Protein AF-A0A934W7E8-F1 (afdb_monomer_lite)

pLDDT: mean 85.45, std 13.68, range [33.12, 96.31]

Organism: NCBI:txid2801341

Radius of gyration: 19.24 Å; chains: 1; bounding box: 52×27×60 Å

Secondary structure (DSSP, 8-state):
--SSS-S--GGG-HHHHHHHHHHHHHHHHHHHHHS-S---HHHHHHHHHHHHHTT--TT--SS-HHHHHHHH--HHHHHHHHSSS---EEEEEESSHHHHHHTTGGGSEEEEEEETTTTEEEEE-TTS-EEEEEHHHHHHHHHHHHHHHHHHHHHT-SS------

Foldseek 3Di:
DPPVPPPPPPVVDPVVVVVVLVLLQVLLVVLCQQPNPDPDPVSVVSNVVLCVLLVPDPPDSLQDPQSSCLSPVLVLCVCVQVVDPAVAEDDEEDAAVVVVVVVVCVPHAYSWYAHNVQRKIWHAGSVRDIDIDRVVVSVVSVVSSVVSVVVCCVPPDPDDDDDDD

Sequence (165 aa):
MNDVLGHAITAQDRLIWYYLTSFLSHAAMISKYLSPISKCDIALARKKVLRELLHVQADSEVLPRDARDNVEHFDERIDNWIGGENHNIVEIVVQSRSDYNYLRMDKKRVRRALILDEFVFISEKKDCSKFELGLVPLHDEVRRIGLEAEQWIASRSPYHFLAPR

Structure (mmCIF, N/CA/C/O backbone):
data_AF-A0A934W7E8-F1
#
_entry.id   AF-A0A934W7E8-F1
#
loop_
_atom_site.group_PDB
_atom_site.id
_atom_site.type_symbol
_atom_site.label_atom_id
_atom_site.label_alt_id
_atom_site.label_comp_id
_atom_site.label_asym_id
_atom_site.label_entity_id
_atom_site.label_seq_id
_atom_site.pdbx_PDB_ins_code
_atom_site.Cartn_x
_atom_site.Cartn_y
_atom_site.Cartn_z
_atom_site.occupancy
_atom_site.B_iso_or_equiv
_atom_site.auth_seq_id
_atom_site.auth_comp_id
_atom_site.auth_asym_id
_atom_site.auth_atom_id
_atom_site.pdbx_PDB_model_num
ATOM 1 N N . MET A 1 1 ? 11.198 -3.766 -34.608 1.00 38.84 1 MET A N 1
ATOM 2 C CA . MET A 1 1 ? 11.291 -2.616 -33.681 1.00 38.84 1 MET A CA 1
ATOM 3 C C . MET A 1 1 ? 10.116 -1.677 -33.950 1.00 38.84 1 MET A C 1
ATOM 5 O O . MET A 1 1 ? 10.344 -0.618 -34.504 1.00 38.84 1 MET A O 1
ATOM 9 N N . ASN A 1 2 ? 8.878 -2.116 -33.659 1.00 33.12 2 ASN A N 1
ATOM 10 C CA . ASN A 1 2 ? 7.661 -1.278 -33.724 1.00 33.12 2 ASN A CA 1
ATOM 11 C C . ASN A 1 2 ? 6.381 -1.901 -33.106 1.00 33.12 2 ASN A C 1
ATOM 13 O O . ASN A 1 2 ? 5.366 -1.222 -33.088 1.00 33.12 2 ASN A O 1
ATOM 17 N N . ASP A 1 3 ? 6.398 -3.117 -32.539 1.00 35.78 3 ASP A N 1
ATOM 18 C CA . ASP A 1 3 ? 5.139 -3.793 -32.140 1.00 35.78 3 ASP A CA 1
ATOM 19 C C . ASP A 1 3 ? 4.746 -3.728 -30.655 1.00 35.78 3 ASP A C 1
ATOM 21 O O . ASP A 1 3 ? 3.674 -4.194 -30.293 1.00 35.78 3 ASP A O 1
ATOM 25 N N . VAL A 1 4 ? 5.540 -3.111 -29.772 1.00 43.69 4 VAL A N 1
ATOM 26 C CA . VAL A 1 4 ? 5.144 -2.970 -28.347 1.00 43.69 4 VAL A CA 1
ATOM 27 C C . VAL A 1 4 ? 4.354 -1.673 -28.092 1.00 43.69 4 VAL A C 1
ATOM 29 O O . VAL A 1 4 ? 3.774 -1.486 -27.030 1.00 43.69 4 VAL A O 1
ATOM 32 N N . LEU A 1 5 ? 4.284 -0.776 -29.080 1.00 43.19 5 LEU A N 1
ATOM 33 C CA . LEU A 1 5 ? 3.594 0.518 -28.971 1.00 43.19 5 LEU A CA 1
ATOM 34 C C . LEU A 1 5 ? 2.16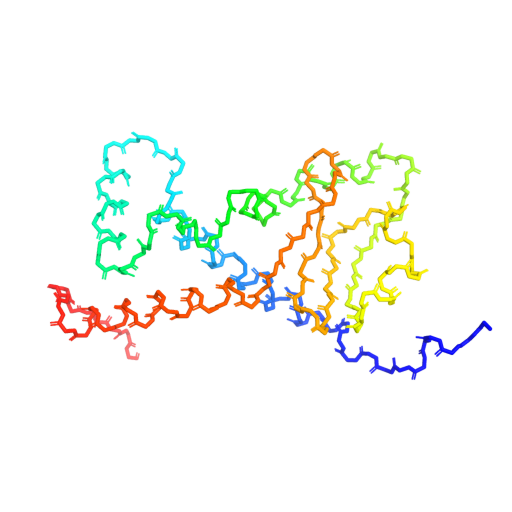4 0.497 -29.549 1.00 43.19 5 LEU A C 1
ATOM 36 O O . LEU A 1 5 ? 1.489 1.522 -29.529 1.00 43.19 5 LEU A O 1
ATOM 40 N N . GLY A 1 6 ? 1.712 -0.647 -30.084 1.00 34.66 6 GLY A N 1
ATOM 41 C CA . GLY A 1 6 ? 0.460 -0.773 -30.844 1.00 34.66 6 GLY A CA 1
ATOM 42 C C . GLY A 1 6 ? -0.785 -1.142 -30.033 1.00 34.66 6 GLY A C 1
ATOM 43 O O . GLY A 1 6 ? -1.899 -0.982 -30.529 1.00 34.66 6 GLY A O 1
ATOM 44 N N . HIS A 1 7 ? -0.642 -1.589 -28.784 1.00 40.34 7 HIS A N 1
ATOM 45 C CA . HIS A 1 7 ? -1.795 -1.669 -27.896 1.00 40.34 7 HIS A CA 1
ATOM 46 C C . HIS A 1 7 ? -2.007 -0.290 -27.290 1.00 40.34 7 HIS A C 1
ATOM 48 O O . HIS A 1 7 ? -1.154 0.212 -26.564 1.00 40.34 7 HIS A O 1
ATOM 54 N N . ALA A 1 8 ? -3.139 0.337 -27.602 1.00 42.25 8 ALA A N 1
ATOM 55 C CA . ALA A 1 8 ? -3.620 1.498 -26.873 1.00 42.25 8 ALA A CA 1
ATOM 56 C C . ALA A 1 8 ? -3.833 1.078 -25.411 1.00 42.25 8 ALA A C 1
ATOM 58 O O . ALA A 1 8 ? -4.905 0.611 -25.029 1.00 42.25 8 ALA A O 1
ATOM 59 N N . ILE A 1 9 ? -2.773 1.166 -24.607 1.00 50.84 9 ILE A N 1
ATOM 60 C CA . ILE A 1 9 ? -2.811 0.899 -23.179 1.00 50.84 9 ILE A CA 1
ATOM 61 C C . ILE A 1 9 ? -3.607 2.052 -22.566 1.00 50.84 9 ILE A C 1
ATOM 63 O O . ILE A 1 9 ? -3.060 3.080 -22.172 1.00 50.84 9 ILE A O 1
ATOM 67 N N . THR A 1 10 ? -4.919 1.858 -22.449 1.00 54.56 10 THR A N 1
ATOM 68 C CA . THR A 1 10 ? -5.782 2.621 -21.535 1.00 54.56 10 THR A CA 1
ATOM 69 C C . THR A 1 10 ? -5.273 2.543 -20.090 1.00 54.56 10 THR A C 1
ATOM 71 O O . THR A 1 10 ? -5.641 3.367 -19.263 1.00 54.56 10 THR A O 1
ATOM 74 N N . ALA A 1 11 ? -4.362 1.612 -19.781 1.00 57.16 11 ALA A N 1
ATOM 75 C CA . ALA A 1 11 ? -3.731 1.483 -18.475 1.00 57.16 11 ALA A CA 1
ATOM 76 C C . ALA A 1 11 ? -2.656 2.544 -18.143 1.00 57.16 11 ALA A C 1
ATOM 78 O O . ALA A 1 11 ? -2.191 2.573 -17.01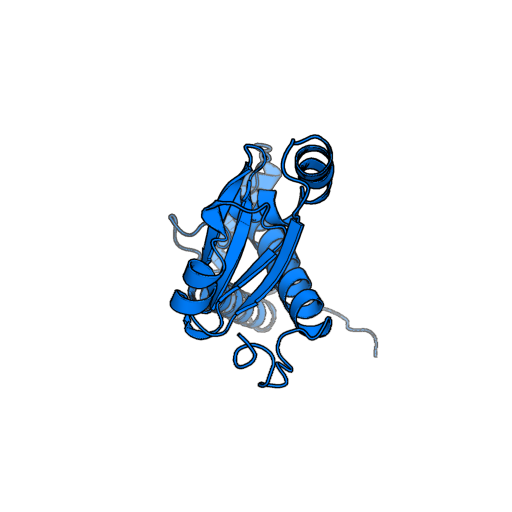2 1.00 57.16 11 ALA A O 1
ATOM 79 N N . GLN A 1 12 ? -2.264 3.437 -19.065 1.00 72.88 12 GLN A N 1
ATOM 80 C CA . GLN A 1 12 ? -1.423 4.604 -18.720 1.00 72.88 12 GLN A CA 1
ATOM 81 C C . GLN A 1 12 ? -2.252 5.827 -18.303 1.00 72.88 12 GLN A C 1
ATOM 83 O O . GLN A 1 12 ? -1.729 6.942 -18.239 1.00 72.88 12 GLN A O 1
ATOM 88 N N . ASP A 1 13 ? -3.550 5.649 -18.049 1.00 80.00 13 ASP A N 1
ATOM 89 C CA . ASP A 1 13 ? -4.407 6.734 -17.593 1.00 80.00 13 ASP A CA 1
ATOM 90 C C . ASP A 1 13 ? -3.901 7.298 -16.254 1.00 80.00 13 ASP A C 1
ATOM 92 O O . ASP A 1 13 ? -3.614 6.573 -15.296 1.00 80.00 13 ASP A O 1
ATOM 96 N N . ARG A 1 14 ? -3.838 8.630 -16.169 1.00 79.69 14 ARG A N 1
ATOM 97 C CA . ARG A 1 14 ? -3.527 9.356 -14.933 1.00 79.69 14 ARG A CA 1
ATOM 98 C C . ARG A 1 14 ? -4.485 8.986 -13.799 1.00 79.69 14 ARG A C 1
ATOM 100 O O . ARG A 1 14 ? -4.093 9.072 -12.635 1.00 79.69 14 ARG A O 1
ATOM 107 N N . LEU A 1 15 ? -5.707 8.561 -14.121 1.00 87.00 15 LEU A N 1
ATOM 108 C CA . LEU A 1 15 ? -6.692 8.099 -13.148 1.00 87.00 15 LEU A CA 1
ATOM 109 C C . LEU A 1 15 ? -6.231 6.867 -12.368 1.00 87.00 15 LEU A C 1
ATOM 111 O O . LEU A 1 15 ? -6.464 6.811 -11.163 1.00 87.00 15 LEU A O 1
ATOM 115 N N . ILE A 1 16 ? -5.519 5.923 -12.991 1.00 88.44 16 ILE A N 1
ATOM 116 C CA . ILE A 1 16 ? -5.001 4.736 -12.286 1.00 88.44 16 ILE A CA 1
ATOM 117 C C . ILE A 1 16 ? -4.080 5.160 -11.155 1.00 88.44 16 ILE A C 1
ATOM 119 O O . ILE A 1 16 ? -4.195 4.692 -10.025 1.00 88.44 16 ILE A O 1
ATOM 123 N N . TRP A 1 17 ? -3.200 6.107 -11.448 1.00 90.00 17 TRP A N 1
ATOM 124 C CA . TRP A 1 17 ? -2.289 6.641 -10.460 1.00 90.00 17 TRP A CA 1
ATOM 125 C C . TRP A 1 17 ? -2.994 7.428 -9.361 1.00 90.00 17 TRP A C 1
ATOM 127 O O . TRP A 1 17 ? -2.600 7.320 -8.204 1.00 90.00 17 TRP A O 1
ATOM 137 N N . TYR A 1 18 ? -4.038 8.186 -9.699 1.00 90.25 18 TYR A N 1
ATOM 138 C CA . TYR A 1 18 ? -4.868 8.859 -8.703 1.00 90.25 18 TYR A CA 1
ATOM 139 C C . TYR A 1 18 ? -5.534 7.853 -7.755 1.00 90.25 18 TYR A C 1
ATOM 141 O O . TYR A 1 18 ? -5.412 7.992 -6.537 1.00 90.25 18 TYR A O 1
ATOM 149 N N . TYR A 1 19 ? -6.176 6.811 -8.292 1.00 92.12 19 TYR A N 1
ATOM 150 C CA . TYR A 1 19 ? -6.819 5.774 -7.485 1.00 92.12 19 TYR A CA 1
ATOM 151 C C . TYR A 1 19 ? -5.814 5.004 -6.635 1.00 92.12 19 TYR A C 1
ATOM 153 O O . TYR A 1 19 ? -6.051 4.813 -5.444 1.00 92.12 19 TYR A O 1
ATOM 161 N N . LEU A 1 20 ? -4.673 4.617 -7.209 1.00 92.69 20 LEU A N 1
ATOM 162 C CA . LEU A 1 20 ? -3.635 3.888 -6.491 1.00 92.69 20 LEU A CA 1
ATOM 163 C C . LEU A 1 20 ? -3.027 4.732 -5.368 1.00 92.69 20 LEU A C 1
ATOM 165 O O . LEU A 1 20 ? -2.915 4.257 -4.242 1.00 92.69 20 LEU A O 1
ATOM 169 N N . THR A 1 21 ? -2.667 5.989 -5.643 1.00 91.19 21 THR A N 1
ATOM 170 C CA . THR A 1 21 ? -2.151 6.894 -4.610 1.00 91.19 21 THR A CA 1
ATOM 171 C C . THR A 1 21 ? -3.195 7.127 -3.524 1.00 91.19 21 THR A C 1
ATOM 173 O O . THR A 1 21 ? -2.862 7.007 -2.350 1.00 91.19 21 THR A O 1
ATOM 176 N N . SER A 1 22 ? -4.458 7.373 -3.887 1.00 93.25 22 SER A N 1
ATOM 177 C CA . SER A 1 22 ? -5.543 7.527 -2.913 1.00 93.25 22 SER A CA 1
ATOM 178 C C . SER A 1 22 ? -5.685 6.285 -2.031 1.00 93.25 22 SER A C 1
ATOM 180 O O . SER A 1 22 ? -5.667 6.395 -0.805 1.00 93.25 22 SER A O 1
ATOM 182 N N . PHE A 1 23 ? -5.749 5.094 -2.628 1.00 94.75 23 PHE A N 1
ATOM 183 C CA . PHE A 1 23 ? -5.837 3.829 -1.902 1.00 94.75 23 PHE A CA 1
ATOM 184 C C . PHE A 1 23 ? -4.667 3.643 -0.927 1.00 94.75 23 PHE A C 1
ATOM 186 O O . PHE A 1 23 ? -4.886 3.411 0.263 1.00 94.75 23 PHE A O 1
ATOM 193 N N . LEU A 1 24 ? -3.431 3.813 -1.402 1.00 94.38 24 LEU A N 1
ATOM 194 C CA . LEU A 1 24 ? -2.230 3.647 -0.585 1.00 94.38 24 LEU A CA 1
ATOM 195 C C . LEU A 1 24 ? -2.141 4.681 0.546 1.00 94.38 24 LEU A C 1
ATOM 197 O O . LEU A 1 24 ? -1.747 4.330 1.658 1.00 94.38 24 LEU A O 1
ATOM 201 N N . SER A 1 25 ? -2.540 5.934 0.309 1.00 93.19 25 SER A N 1
ATOM 202 C CA . SER A 1 25 ? -2.583 6.968 1.349 1.00 93.19 25 SER A CA 1
ATOM 203 C C . SER A 1 25 ? -3.602 6.642 2.445 1.00 93.19 25 SER A C 1
ATOM 205 O O . SER A 1 25 ? -3.290 6.777 3.629 1.00 93.19 25 SER A O 1
ATOM 207 N N . HIS A 1 26 ? -4.793 6.154 2.088 1.00 94.00 26 HIS A N 1
ATOM 208 C CA . HIS A 1 26 ? -5.783 5.728 3.082 1.00 94.00 26 HIS A CA 1
ATOM 209 C C . HIS A 1 26 ? -5.326 4.473 3.837 1.00 94.00 26 HIS A C 1
ATOM 211 O O . HIS A 1 26 ? -5.449 4.417 5.062 1.00 94.00 26 HIS A O 1
ATOM 217 N N . ALA A 1 27 ? -4.720 3.502 3.148 1.00 95.00 27 ALA A N 1
ATOM 218 C CA . ALA A 1 27 ? -4.122 2.332 3.788 1.00 95.00 27 ALA A CA 1
ATOM 219 C C . ALA A 1 27 ? -3.011 2.726 4.782 1.00 95.00 27 ALA A C 1
ATOM 221 O O . ALA A 1 27 ? -2.951 2.200 5.895 1.00 95.00 27 ALA A O 1
ATOM 222 N N . ALA A 1 28 ? -2.175 3.708 4.428 1.00 93.31 28 ALA A N 1
ATOM 223 C CA . ALA A 1 28 ? -1.150 4.265 5.309 1.00 93.31 28 ALA A CA 1
ATOM 224 C C . ALA A 1 28 ? -1.749 4.924 6.561 1.00 93.31 28 ALA A C 1
ATOM 226 O O . ALA A 1 28 ? -1.251 4.715 7.671 1.00 93.31 28 ALA A O 1
ATOM 227 N N . MET A 1 29 ? -2.849 5.667 6.413 1.00 92.19 29 MET A N 1
ATOM 228 C CA . MET A 1 29 ? -3.576 6.242 7.547 1.00 92.19 29 MET A CA 1
ATOM 229 C C . MET A 1 29 ? -4.134 5.161 8.476 1.00 92.19 29 MET A C 1
ATOM 231 O O . MET A 1 29 ? -3.913 5.235 9.685 1.00 92.19 29 MET A O 1
ATOM 235 N N . ILE A 1 30 ? -4.802 4.140 7.929 1.00 93.69 30 ILE A N 1
ATOM 236 C CA . ILE A 1 30 ? -5.315 2.997 8.701 1.00 93.69 30 ILE A CA 1
ATOM 237 C C . ILE A 1 30 ? -4.168 2.323 9.472 1.00 93.69 30 ILE A C 1
ATOM 239 O O . ILE A 1 30 ? -4.256 2.147 10.692 1.00 93.69 30 ILE A O 1
ATOM 243 N N . SER A 1 31 ? -3.048 2.040 8.797 1.00 93.25 31 SER A N 1
ATOM 244 C CA . SER A 1 31 ? -1.849 1.458 9.414 1.00 93.25 31 SER A CA 1
ATOM 245 C C . SER A 1 31 ? -1.309 2.316 10.567 1.00 93.25 31 SER A C 1
ATOM 247 O O . SER A 1 31 ? -1.013 1.783 11.632 1.00 93.25 31 SER A O 1
ATOM 249 N N . LYS A 1 32 ? -1.286 3.654 10.466 1.00 90.94 32 LYS A N 1
ATOM 250 C CA . LYS A 1 32 ? -0.859 4.536 11.579 1.00 90.94 32 LYS A CA 1
ATOM 251 C C . LYS A 1 32 ? -1.714 4.405 12.839 1.00 90.94 32 LYS A C 1
ATOM 253 O O . LYS A 1 32 ? -1.195 4.579 13.945 1.00 90.94 32 LYS A O 1
ATOM 258 N N . TYR A 1 33 ? -3.009 4.135 12.699 1.00 91.31 33 TYR A N 1
ATOM 259 C CA . TYR A 1 33 ? -3.887 3.914 13.849 1.00 91.31 33 TYR A CA 1
ATOM 260 C C . TYR A 1 33 ? -3.655 2.543 14.491 1.00 91.31 33 TYR A C 1
AT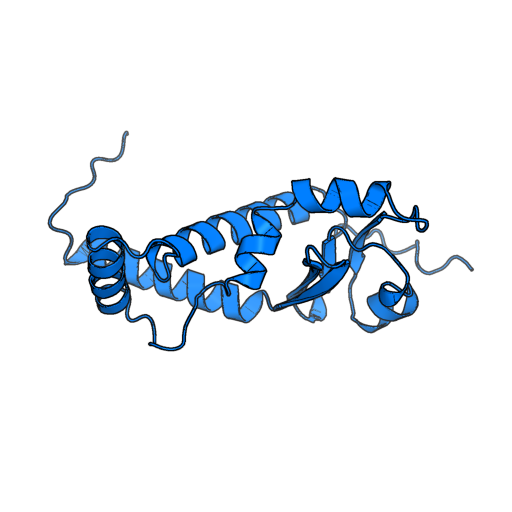OM 262 O O . TYR A 1 33 ? -3.649 2.445 15.721 1.00 91.31 33 TYR A O 1
ATOM 270 N N . LEU A 1 34 ? -3.421 1.515 13.671 1.00 92.31 34 LEU A N 1
ATOM 271 C CA . LEU A 1 34 ? -3.286 0.114 14.088 1.00 92.31 34 LEU A CA 1
ATOM 272 C C . LEU A 1 34 ? -1.853 -0.299 14.451 1.00 92.31 34 LEU A C 1
ATOM 274 O O . LEU A 1 34 ? -1.654 -1.290 15.155 1.00 92.31 34 LEU A O 1
ATOM 278 N N . SER A 1 35 ? -0.869 0.472 14.004 1.00 90.44 35 SER A N 1
ATOM 279 C CA . SER A 1 35 ? 0.572 0.274 14.175 1.00 90.44 35 SER A CA 1
ATOM 280 C C . SER A 1 35 ? 1.289 1.638 14.258 1.00 90.44 35 SER A C 1
ATOM 282 O O . SER A 1 35 ? 2.096 1.986 13.394 1.00 90.44 35 SER A O 1
ATOM 284 N N . PRO A 1 36 ? 1.000 2.464 15.284 1.00 89.25 36 PRO A N 1
ATOM 285 C CA . PRO A 1 36 ? 1.615 3.781 15.434 1.00 89.25 36 PRO A CA 1
ATOM 286 C C . PRO A 1 36 ? 3.131 3.702 15.660 1.00 89.25 36 PRO A C 1
ATOM 288 O O . PRO A 1 36 ? 3.620 2.826 16.370 1.00 89.25 36 PRO A O 1
ATOM 291 N N . ILE A 1 37 ? 3.865 4.685 15.122 1.00 86.31 37 ILE A N 1
ATOM 292 C CA . ILE A 1 37 ? 5.301 4.882 15.415 1.00 86.31 37 ILE A CA 1
ATOM 293 C C . ILE A 1 37 ? 5.503 5.519 16.794 1.00 86.31 37 ILE A C 1
ATOM 295 O O . ILE A 1 37 ? 6.477 5.219 17.484 1.00 86.31 37 ILE A O 1
ATOM 299 N N . SER A 1 38 ? 4.593 6.414 17.195 1.00 86.25 38 SER A N 1
ATOM 300 C CA . SER A 1 38 ? 4.668 7.069 18.500 1.00 86.25 38 SER A CA 1
ATOM 301 C C . SER A 1 38 ? 4.559 6.040 19.621 1.00 86.25 38 SER A C 1
ATOM 303 O O . SER A 1 38 ? 3.648 5.212 19.629 1.00 86.25 38 SER A O 1
ATOM 305 N N . LYS A 1 39 ? 5.465 6.147 20.594 1.00 87.88 39 LYS A N 1
ATOM 306 C CA . LYS A 1 39 ? 5.483 5.320 21.804 1.00 87.88 39 LYS A CA 1
ATOM 307 C C . LYS A 1 39 ? 4.727 5.953 22.974 1.00 87.88 39 LYS A C 1
ATOM 309 O O . LYS A 1 39 ? 4.852 5.468 24.089 1.00 87.88 39 LYS A O 1
ATOM 314 N N . CYS A 1 40 ? 3.986 7.042 22.755 1.00 93.69 40 CYS A N 1
ATOM 315 C CA . CYS A 1 40 ? 3.220 7.647 23.840 1.00 93.69 40 CYS A CA 1
ATOM 316 C C . CYS A 1 40 ? 2.071 6.732 24.289 1.00 93.69 40 CYS A C 1
ATOM 318 O O . CYS A 1 40 ? 1.451 6.044 23.471 1.00 93.69 40 CYS A O 1
ATOM 320 N N . ASP A 1 41 ? 1.757 6.775 25.583 1.00 94.38 41 ASP A N 1
ATOM 321 C CA . ASP A 1 41 ? 0.792 5.867 26.213 1.00 94.38 41 ASP A CA 1
ATOM 322 C C . ASP A 1 41 ? -0.582 5.912 25.543 1.00 94.38 41 ASP A C 1
ATOM 324 O O . ASP A 1 41 ? -1.204 4.877 25.313 1.00 94.38 41 ASP A O 1
ATOM 328 N N . ILE A 1 42 ? -1.025 7.102 25.127 1.00 93.88 42 ILE A N 1
ATOM 329 C CA . ILE A 1 42 ? -2.302 7.293 24.427 1.00 93.88 42 ILE A CA 1
ATOM 330 C C . ILE A 1 42 ? -2.312 6.556 23.080 1.00 93.88 42 ILE A C 1
ATOM 332 O O . ILE A 1 42 ? -3.302 5.911 22.730 1.00 93.88 42 ILE A O 1
ATOM 336 N N . ALA A 1 43 ? -1.223 6.627 22.308 1.00 92.62 43 ALA A N 1
ATOM 337 C CA . ALA A 1 43 ? -1.140 5.950 21.016 1.00 92.62 43 ALA A CA 1
ATOM 338 C C . ALA A 1 43 ? -1.125 4.425 21.182 1.00 92.62 43 ALA A C 1
ATOM 340 O O . ALA A 1 43 ? -1.783 3.724 20.412 1.00 92.62 43 ALA A O 1
ATOM 341 N N . LEU A 1 44 ? -0.428 3.918 22.202 1.00 92.69 44 LEU A N 1
ATOM 342 C CA . LEU A 1 44 ? -0.365 2.490 22.514 1.00 92.69 44 LEU A CA 1
ATOM 343 C C . LEU A 1 44 ? -1.700 1.954 23.050 1.00 92.69 44 LEU A C 1
ATOM 345 O O . LEU A 1 44 ? -2.146 0.888 22.624 1.00 92.69 44 LEU A O 1
ATOM 349 N N . ALA A 1 45 ? -2.377 2.710 23.916 1.00 94.25 45 ALA A N 1
ATOM 350 C CA . ALA A 1 45 ? -3.711 2.371 24.403 1.00 94.25 45 ALA A CA 1
ATOM 351 C C . ALA A 1 45 ? -4.721 2.315 23.249 1.00 94.25 45 ALA A C 1
ATOM 353 O O . ALA A 1 45 ? -5.434 1.322 23.097 1.00 94.25 45 ALA A O 1
ATOM 354 N N . ARG A 1 46 ? -4.718 3.328 22.369 1.00 93.56 46 ARG A N 1
ATOM 355 C CA . ARG A 1 46 ? -5.550 3.341 21.158 1.00 93.56 46 ARG A CA 1
ATOM 356 C C . ARG A 1 46 ? -5.242 2.155 20.246 1.00 93.56 46 ARG A C 1
ATOM 358 O O . ARG A 1 46 ? -6.175 1.500 19.795 1.00 93.56 46 ARG A O 1
ATOM 365 N N . LYS A 1 47 ? -3.959 1.864 19.992 1.00 93.44 47 LYS A N 1
ATOM 366 C CA . LYS A 1 47 ? -3.527 0.701 19.200 1.00 93.44 47 LYS A CA 1
ATOM 367 C C . LYS A 1 47 ? -4.164 -0.578 19.737 1.00 93.44 47 LYS A C 1
ATOM 369 O O . LYS A 1 47 ? -4.753 -1.328 18.967 1.00 93.44 47 LYS A O 1
ATOM 374 N N . LYS A 1 48 ? -4.039 -0.820 21.046 1.00 93.56 48 LYS A N 1
ATOM 375 C CA . LYS A 1 48 ? -4.567 -2.023 21.697 1.00 93.56 48 LYS A CA 1
ATOM 376 C C . LYS A 1 48 ? -6.073 -2.153 21.474 1.00 93.56 48 LYS A C 1
ATOM 378 O O . LYS A 1 48 ? -6.511 -3.166 20.942 1.00 93.56 48 LYS A O 1
ATOM 383 N N . VAL A 1 49 ? -6.828 -1.106 21.813 1.00 94.06 49 VAL A N 1
ATOM 384 C CA . VAL A 1 49 ? -8.293 -1.100 21.693 1.00 94.06 49 VAL A CA 1
ATOM 385 C C . VAL A 1 49 ? -8.732 -1.288 20.241 1.00 94.06 49 VAL A C 1
ATOM 387 O O . VAL A 1 49 ? -9.569 -2.138 19.964 1.00 94.06 49 VAL A O 1
ATOM 390 N N . LEU A 1 50 ? -8.154 -0.543 19.293 1.00 94.25 50 LEU A N 1
ATOM 391 C CA . LEU A 1 50 ? -8.549 -0.640 17.885 1.00 94.25 50 LEU A CA 1
ATOM 392 C C . LEU A 1 50 ? -8.253 -2.016 17.291 1.00 94.25 50 LEU A C 1
ATOM 394 O O . LEU A 1 50 ? -9.095 -2.560 16.586 1.00 94.25 50 LEU A O 1
ATOM 398 N N . ARG A 1 51 ? -7.080 -2.594 17.572 1.00 94.75 51 ARG A N 1
ATOM 399 C CA . ARG A 1 51 ? -6.734 -3.926 17.053 1.00 94.75 51 ARG A CA 1
ATOM 400 C C . ARG A 1 51 ? -7.648 -5.011 17.607 1.00 94.75 51 ARG A C 1
ATOM 402 O O . ARG A 1 51 ? -8.001 -5.919 16.865 1.00 94.75 51 ARG A O 1
ATOM 409 N N . GLU A 1 52 ? -8.033 -4.900 18.876 1.00 94.12 52 GLU A N 1
ATOM 410 C CA . GLU A 1 52 ? -8.985 -5.814 19.508 1.00 94.12 52 GLU A CA 1
ATOM 411 C C . GLU A 1 52 ? -10.376 -5.700 18.873 1.00 94.12 52 GLU A C 1
ATOM 413 O O . GLU A 1 52 ? -10.938 -6.710 18.457 1.00 94.12 52 GLU A O 1
ATOM 418 N N . LEU A 1 53 ? -10.893 -4.475 18.727 1.00 93.62 53 LEU A N 1
ATOM 419 C CA . LEU A 1 53 ? -12.214 -4.221 18.146 1.00 93.62 53 LEU A CA 1
ATOM 420 C C . LEU A 1 53 ? -12.314 -4.599 16.664 1.00 93.62 53 LEU A C 1
ATOM 422 O O . LEU A 1 53 ? -13.375 -5.020 16.225 1.00 93.62 53 LEU A O 1
ATOM 426 N N . LEU A 1 54 ? -11.230 -4.431 15.904 1.00 94.94 54 LEU A N 1
ATOM 427 C CA . LEU A 1 54 ? -11.179 -4.686 14.458 1.00 94.94 54 LEU A CA 1
ATOM 428 C C . LEU A 1 54 ? -10.590 -6.065 14.120 1.00 94.94 54 LEU A C 1
ATOM 430 O O . LEU A 1 54 ? -10.277 -6.347 12.958 1.00 94.94 54 LEU A O 1
ATOM 434 N N . HIS A 1 55 ? -10.385 -6.906 15.139 1.00 93.00 55 HIS A N 1
ATOM 435 C CA . HIS A 1 55 ? -9.861 -8.267 15.017 1.00 93.00 55 HIS A CA 1
ATOM 436 C C . HIS A 1 55 ? -8.572 -8.356 14.179 1.00 93.00 55 HIS A C 1
ATOM 438 O O . HIS A 1 55 ? -8.388 -9.258 13.361 1.00 93.00 55 HIS A O 1
ATOM 444 N N . VAL A 1 56 ? -7.671 -7.386 14.356 1.00 92.12 56 VAL A N 1
ATOM 445 C CA . VAL A 1 56 ? -6.401 -7.316 13.624 1.00 92.12 56 VAL A CA 1
ATOM 446 C C . VAL A 1 56 ? -5.404 -8.276 14.266 1.00 92.12 56 VAL A C 1
ATOM 448 O O . VAL A 1 56 ? -5.035 -8.108 15.431 1.00 92.12 56 VAL A O 1
ATOM 451 N N . GLN A 1 57 ? -4.945 -9.260 13.490 1.00 86.62 57 GLN A N 1
ATOM 452 C CA . GLN A 1 57 ? -3.983 -10.274 13.939 1.00 86.62 57 GLN A CA 1
ATOM 453 C C . GLN A 1 57 ? -2.691 -9.640 14.442 1.00 86.62 57 GLN A C 1
ATOM 455 O O . GLN A 1 57 ? -2.300 -8.583 13.958 1.00 86.62 57 GLN A O 1
ATOM 460 N N . ALA A 1 58 ? -2.017 -10.250 15.418 1.00 82.19 58 ALA A N 1
ATOM 461 C CA . ALA A 1 58 ? -0.844 -9.658 16.072 1.00 82.19 58 ALA A CA 1
ATOM 462 C C . ALA A 1 58 ? 0.316 -9.345 15.103 1.00 82.19 58 ALA A C 1
ATOM 464 O O . ALA A 1 58 ? 1.036 -8.371 15.316 1.00 82.19 58 ALA A O 1
ATOM 465 N N . ASP A 1 59 ? 0.447 -10.136 14.044 1.00 80.62 59 ASP A N 1
ATOM 466 C CA . ASP A 1 59 ? 1.445 -10.044 12.976 1.00 80.62 59 ASP A CA 1
ATOM 467 C C . ASP A 1 59 ? 0.989 -9.204 11.767 1.00 80.62 59 ASP A C 1
ATOM 469 O O . ASP A 1 59 ? 1.808 -8.863 10.916 1.00 80.62 59 ASP A O 1
ATOM 473 N N . SER A 1 60 ? -0.286 -8.802 11.702 1.00 79.19 60 SER A N 1
ATOM 474 C CA . SER A 1 60 ? -0.776 -7.901 10.656 1.00 79.19 60 SER A CA 1
ATOM 475 C C . SER A 1 60 ? -0.308 -6.467 10.920 1.00 79.19 60 SER A C 1
ATOM 477 O O . SER A 1 60 ? -0.711 -5.808 11.894 1.00 79.19 60 SER A O 1
ATOM 479 N N . GLU A 1 61 ? 0.542 -5.965 10.023 1.00 70.50 61 GLU A N 1
ATOM 480 C CA . GLU A 1 61 ? 0.904 -4.547 9.947 1.00 70.50 61 GLU A CA 1
ATOM 481 C C . GLU A 1 61 ? -0.090 -3.728 9.105 1.00 70.50 61 GLU A C 1
ATOM 483 O O . GLU A 1 61 ? 0.014 -2.503 9.090 1.00 70.50 61 GLU A O 1
ATOM 488 N N . VAL A 1 62 ? -1.081 -4.373 8.466 1.00 83.38 62 VAL A N 1
ATOM 489 C CA . VAL A 1 62 ? -1.993 -3.824 7.439 1.00 83.38 62 VAL A CA 1
ATOM 490 C C . VAL A 1 62 ? -1.236 -3.279 6.234 1.00 83.38 62 VAL A C 1
ATOM 492 O O . VAL A 1 62 ? -1.279 -3.868 5.162 1.00 83.38 62 VAL A O 1
ATOM 495 N N . LEU A 1 63 ? -0.482 -2.201 6.435 1.00 86.31 63 LEU A N 1
ATOM 496 C CA . LEU A 1 63 ? 0.526 -1.703 5.515 1.00 86.31 63 LEU A CA 1
ATOM 497 C C . LEU A 1 63 ? 1.878 -1.687 6.244 1.00 86.31 63 LEU A C 1
ATOM 499 O O . LEU A 1 63 ? 2.003 -0.939 7.224 1.00 86.31 63 LEU A O 1
ATOM 503 N N . PRO A 1 64 ? 2.877 -2.460 5.777 1.00 85.69 64 PRO A N 1
ATOM 504 C CA . PRO A 1 64 ? 4.194 -2.490 6.395 1.00 85.69 64 PRO A CA 1
ATOM 505 C C . PRO A 1 64 ? 4.835 -1.110 6.466 1.00 85.69 64 PRO A C 1
ATOM 507 O O . PRO A 1 64 ? 4.618 -0.268 5.588 1.00 85.69 64 PRO A O 1
ATOM 510 N N . ARG A 1 65 ? 5.672 -0.878 7.479 1.00 85.25 65 ARG A N 1
ATOM 511 C CA . ARG A 1 65 ? 6.315 0.433 7.673 1.00 85.25 65 ARG A CA 1
ATOM 512 C C . ARG A 1 65 ? 7.059 0.917 6.428 1.00 85.25 65 ARG A C 1
ATOM 514 O O . ARG A 1 65 ? 6.850 2.050 6.011 1.00 85.25 65 ARG A O 1
ATOM 521 N N . ASP A 1 66 ? 7.862 0.051 5.817 1.00 84.06 66 ASP A N 1
ATOM 522 C CA . ASP A 1 66 ? 8.615 0.377 4.601 1.00 84.06 66 ASP A CA 1
ATOM 523 C C . ASP A 1 66 ? 7.695 0.830 3.458 1.00 84.06 66 ASP A C 1
ATOM 525 O O . ASP A 1 66 ? 8.031 1.748 2.711 1.00 84.06 66 ASP A O 1
ATOM 529 N N . ALA A 1 67 ? 6.514 0.216 3.340 1.00 87.00 67 ALA A N 1
ATOM 530 C CA . ALA A 1 67 ? 5.510 0.581 2.349 1.00 87.00 67 ALA A CA 1
ATOM 531 C C . ALA A 1 67 ? 4.875 1.940 2.668 1.00 87.00 67 ALA A C 1
ATOM 533 O O . ALA A 1 67 ? 4.677 2.761 1.775 1.00 87.00 67 ALA A O 1
ATOM 534 N N . ARG A 1 68 ? 4.605 2.204 3.950 1.00 88.50 68 ARG A N 1
ATOM 535 C CA . ARG A 1 68 ? 4.083 3.489 4.419 1.00 88.50 68 ARG A CA 1
ATOM 536 C C . ARG A 1 68 ? 5.057 4.627 4.144 1.00 88.50 68 ARG A C 1
ATOM 538 O O . ARG A 1 68 ? 4.668 5.646 3.578 1.00 88.50 68 ARG A O 1
ATOM 545 N N . ASP A 1 69 ? 6.319 4.423 4.502 1.00 86.44 69 ASP A N 1
ATOM 546 C CA . ASP A 1 69 ? 7.379 5.400 4.289 1.00 86.44 69 ASP A CA 1
ATOM 547 C C . ASP A 1 69 ? 7.566 5.644 2.778 1.00 86.44 69 ASP A C 1
ATOM 549 O O . ASP A 1 69 ? 7.760 6.781 2.346 1.00 86.44 69 ASP A O 1
ATOM 553 N N . ASN A 1 70 ? 7.389 4.606 1.946 1.00 86.25 70 ASN A N 1
ATOM 554 C CA . ASN A 1 70 ? 7.390 4.749 0.492 1.00 86.25 70 ASN A CA 1
ATOM 555 C C . ASN A 1 70 ? 6.266 5.669 -0.015 1.00 86.25 70 ASN A C 1
ATOM 557 O O . ASN A 1 70 ? 6.505 6.508 -0.883 1.00 86.25 70 ASN A O 1
ATOM 561 N N . VAL A 1 71 ? 5.057 5.542 0.526 1.00 85.81 71 VAL A N 1
ATOM 562 C CA . VAL A 1 71 ? 3.897 6.352 0.121 1.00 85.81 71 VAL A CA 1
ATOM 563 C C . VAL A 1 71 ? 4.020 7.801 0.601 1.00 85.81 71 VAL A C 1
ATOM 565 O O . VAL A 1 71 ? 3.639 8.715 -0.125 1.00 85.81 71 VAL A O 1
ATOM 568 N N . GLU A 1 72 ? 4.551 8.016 1.806 1.00 83.38 72 GLU A N 1
ATOM 569 C CA . GLU A 1 72 ? 4.555 9.323 2.480 1.00 83.38 72 GLU A CA 1
ATOM 570 C C . GLU A 1 72 ? 5.748 10.203 2.099 1.00 83.38 72 GLU A C 1
ATOM 572 O O . GLU A 1 72 ? 5.572 11.397 1.883 1.00 83.38 72 GLU A O 1
ATOM 577 N N . HIS A 1 73 ? 6.940 9.619 1.972 1.00 83.06 73 HIS A N 1
ATOM 578 C CA . HIS A 1 73 ? 8.195 10.346 1.736 1.00 83.06 73 HIS A CA 1
ATOM 579 C C . HIS A 1 73 ? 8.609 10.274 0.266 1.00 83.06 73 HIS A C 1
ATOM 581 O O . HIS A 1 73 ? 9.721 9.864 -0.086 1.00 83.06 73 HIS A O 1
ATOM 587 N N . PHE A 1 74 ? 7.657 10.561 -0.622 1.00 78.38 74 PHE A N 1
ATOM 588 C CA . PHE A 1 74 ? 7.883 10.541 -2.065 1.00 78.38 74 PHE A CA 1
ATOM 589 C C . PHE A 1 74 ? 8.851 11.649 -2.510 1.00 78.38 74 PHE A C 1
ATOM 591 O O . PHE A 1 74 ? 9.701 11.416 -3.368 1.00 78.38 74 PHE A O 1
ATOM 598 N N . ASP A 1 75 ? 8.731 12.830 -1.909 1.00 78.56 75 ASP A N 1
ATOM 599 C CA . ASP A 1 75 ? 9.547 14.018 -2.161 1.00 78.56 75 ASP A CA 1
ATOM 600 C C . ASP A 1 75 ? 11.039 13.772 -1.903 1.00 78.56 75 ASP A C 1
ATOM 602 O O . ASP A 1 75 ? 11.856 14.079 -2.766 1.00 78.56 75 ASP A O 1
ATOM 606 N N . GLU A 1 76 ? 11.389 13.098 -0.802 1.00 77.94 76 GLU A N 1
ATOM 607 C CA . GLU A 1 76 ? 12.785 12.781 -0.449 1.00 77.94 76 GLU A CA 1
ATOM 608 C C . GLU A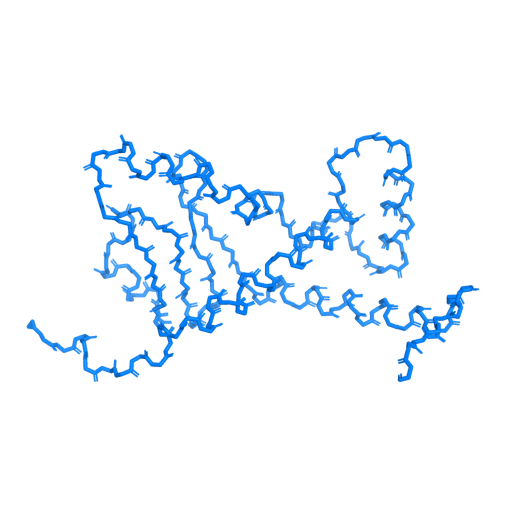 1 76 ? 13.515 11.940 -1.514 1.00 77.94 76 GLU A C 1
ATOM 610 O O . GLU A 1 76 ? 14.744 11.889 -1.548 1.00 77.94 76 GLU A O 1
ATOM 615 N N . ARG A 1 77 ? 12.775 11.245 -2.386 1.00 81.44 77 ARG A N 1
ATOM 616 C CA . ARG A 1 77 ? 13.351 10.412 -3.453 1.00 81.44 77 ARG A CA 1
ATOM 617 C C . ARG A 1 77 ? 13.554 11.167 -4.757 1.00 81.44 77 ARG A C 1
ATOM 619 O O . ARG A 1 77 ? 14.364 10.735 -5.573 1.00 81.44 77 ARG A O 1
ATOM 626 N N . ILE A 1 78 ? 12.864 12.290 -4.942 1.00 81.00 78 ILE A N 1
ATOM 627 C CA . ILE A 1 78 ? 13.039 13.147 -6.117 1.00 81.00 78 ILE A CA 1
ATOM 628 C C . ILE A 1 78 ? 14.480 13.660 -6.162 1.00 81.00 78 ILE A C 1
ATOM 630 O O . ILE A 1 78 ? 15.122 13.568 -7.209 1.00 81.00 78 ILE A O 1
ATOM 634 N N . ASP A 1 79 ? 15.013 14.093 -5.018 1.00 80.00 79 ASP A N 1
ATOM 635 C CA . ASP A 1 79 ? 16.400 14.553 -4.899 1.00 80.00 79 ASP A CA 1
ATOM 636 C C . ASP A 1 79 ? 17.395 13.458 -5.315 1.00 80.00 79 ASP A C 1
ATOM 638 O O . ASP A 1 79 ? 18.322 13.708 -6.086 1.00 80.00 79 ASP A O 1
ATOM 642 N N . ASN A 1 80 ? 17.153 12.212 -4.896 1.00 77.31 80 ASN A N 1
ATOM 643 C CA . ASN A 1 80 ? 17.987 11.062 -5.262 1.00 77.31 80 ASN A CA 1
ATOM 644 C C . ASN A 1 80 ? 17.915 10.714 -6.755 1.00 77.31 80 ASN A C 1
ATOM 646 O O . ASN A 1 80 ? 18.899 10.255 -7.342 1.00 77.31 80 ASN A O 1
ATOM 650 N N . TRP A 1 81 ? 16.751 10.890 -7.379 1.00 81.88 81 TRP A N 1
ATOM 651 C CA . TRP A 1 81 ? 16.581 10.615 -8.803 1.00 81.88 81 TRP A CA 1
ATOM 652 C C . TRP A 1 81 ? 17.233 11.675 -9.682 1.00 81.88 81 TRP A C 1
ATOM 654 O O . TRP A 1 81 ? 17.807 11.328 -10.711 1.00 81.88 81 TRP A O 1
ATOM 664 N N . ILE A 1 82 ? 17.167 12.943 -9.276 1.00 79.75 82 ILE A N 1
ATOM 665 C CA . ILE A 1 82 ? 17.742 14.063 -10.028 1.00 79.75 82 ILE A CA 1
ATOM 666 C C . ILE A 1 82 ? 19.256 14.160 -9.801 1.00 79.75 82 ILE A C 1
ATOM 668 O O . ILE A 1 82 ? 19.989 14.479 -10.733 1.00 79.75 82 ILE A O 1
ATOM 672 N N . GLY A 1 83 ? 19.736 13.857 -8.592 1.00 74.81 83 GLY A N 1
ATOM 673 C CA . GLY A 1 83 ? 21.153 13.954 -8.231 1.00 74.81 83 GLY A CA 1
ATOM 674 C C . GLY A 1 83 ? 22.047 12.817 -8.742 1.00 74.81 83 GLY A C 1
ATOM 675 O O . GLY A 1 83 ? 23.260 12.876 -8.555 1.00 74.81 83 GLY A O 1
ATOM 676 N N . GLY A 1 84 ? 21.483 11.769 -9.350 1.00 70.25 84 GLY A N 1
ATOM 677 C CA . GLY A 1 84 ? 22.236 10.609 -9.838 1.00 70.25 84 GLY A CA 1
ATOM 678 C C . GLY A 1 84 ? 22.681 10.707 -11.303 1.00 70.25 84 GLY A C 1
ATOM 679 O O . GLY A 1 84 ? 22.116 11.452 -12.096 1.00 70.25 84 GLY A O 1
ATOM 680 N N . GLU A 1 85 ? 23.641 9.860 -11.693 1.00 68.94 85 GLU A N 1
ATOM 681 C CA . GLU A 1 85 ? 24.127 9.743 -13.085 1.00 68.94 85 GLU A CA 1
ATOM 682 C C . GLU A 1 85 ? 23.071 9.180 -14.062 1.00 68.94 85 GLU A C 1
ATOM 684 O O . GLU A 1 85 ? 23.190 9.315 -15.278 1.00 68.94 85 GLU A O 1
ATOM 689 N N . ASN A 1 86 ? 22.025 8.524 -13.545 1.00 69.88 86 ASN A N 1
ATOM 690 C CA . ASN A 1 86 ? 20.958 7.932 -14.349 1.00 69.88 86 ASN A CA 1
ATOM 691 C C . ASN A 1 86 ? 19.747 8.867 -14.422 1.00 69.88 86 ASN A C 1
ATOM 693 O O . ASN A 1 86 ? 18.933 8.907 -13.501 1.00 69.88 86 ASN A O 1
ATOM 697 N N . HIS A 1 87 ? 19.603 9.561 -15.548 1.00 72.56 87 HIS A N 1
ATOM 698 C CA . HIS A 1 87 ? 18.537 10.542 -15.775 1.00 72.56 87 HIS A CA 1
ATOM 699 C C . HIS A 1 87 ? 17.185 9.933 -16.195 1.00 72.56 87 HIS A C 1
ATOM 701 O O . HIS A 1 87 ? 16.240 10.665 -16.485 1.00 72.56 87 HIS A O 1
ATOM 707 N N . ASN A 1 88 ? 17.065 8.602 -16.248 1.00 81.94 88 ASN A N 1
ATOM 708 C CA . ASN A 1 88 ? 15.832 7.940 -16.671 1.00 81.94 88 ASN A CA 1
ATOM 709 C C . ASN A 1 88 ? 14.952 7.588 -15.469 1.00 81.94 88 ASN A C 1
ATOM 711 O O . ASN A 1 88 ? 15.168 6.566 -14.811 1.00 81.94 88 ASN A O 1
ATOM 715 N N . ILE A 1 89 ? 13.930 8.413 -15.237 1.00 87.56 89 ILE A N 1
ATOM 716 C CA . ILE A 1 89 ? 12.880 8.190 -14.240 1.00 87.56 89 ILE A CA 1
ATOM 717 C C . ILE A 1 89 ? 11.654 7.608 -14.937 1.00 87.56 89 ILE A C 1
ATOM 719 O O . ILE A 1 89 ? 11.124 8.196 -15.878 1.00 87.56 89 ILE A O 1
ATOM 723 N N . VAL A 1 90 ? 11.202 6.448 -14.472 1.00 89.69 90 VAL A N 1
ATOM 724 C CA . VAL A 1 90 ? 10.107 5.701 -15.087 1.00 89.69 90 VAL A CA 1
ATOM 725 C C . VAL A 1 90 ? 8.862 5.729 -14.220 1.00 89.69 90 VAL A C 1
ATOM 727 O O . VAL A 1 90 ? 8.891 5.418 -13.029 1.00 89.69 90 VAL A O 1
ATOM 730 N N . GLU A 1 91 ? 7.756 6.039 -14.881 1.00 91.06 91 GLU A N 1
ATOM 731 C CA . GLU A 1 91 ? 6.392 5.901 -14.401 1.00 91.06 91 GLU A CA 1
ATOM 732 C C . GLU A 1 91 ? 5.607 5.115 -15.450 1.00 91.06 91 GLU A C 1
ATOM 734 O O . GLU A 1 91 ? 5.467 5.596 -16.573 1.00 91.06 91 GLU A O 1
ATOM 739 N N . ILE A 1 92 ? 5.169 3.891 -15.135 1.00 92.25 92 ILE A N 1
ATOM 740 C CA . ILE A 1 92 ? 4.541 3.033 -16.148 1.00 92.25 92 ILE A CA 1
ATOM 741 C C . ILE A 1 92 ? 3.649 1.942 -15.561 1.00 92.25 92 ILE A C 1
ATOM 743 O O . ILE A 1 92 ? 3.972 1.314 -14.556 1.00 92.25 92 ILE A O 1
ATOM 747 N N . VAL A 1 93 ? 2.548 1.658 -16.241 1.00 93.62 93 VAL A N 1
ATOM 748 C CA . VAL A 1 93 ? 1.788 0.419 -16.043 1.00 93.62 93 VAL A CA 1
ATOM 749 C C . VAL A 1 93 ? 2.188 -0.615 -17.094 1.00 93.62 93 VAL A C 1
ATOM 751 O O . VAL A 1 93 ? 2.240 -0.311 -18.281 1.00 93.62 93 VAL A O 1
ATOM 754 N N . VAL A 1 94 ? 2.491 -1.838 -16.688 1.00 93.31 94 VAL A N 1
ATOM 755 C CA . VAL A 1 94 ? 2.793 -2.945 -17.602 1.00 93.31 94 VAL A CA 1
ATOM 756 C C . VAL A 1 94 ? 1.831 -4.092 -17.348 1.00 93.31 94 VAL A C 1
ATOM 758 O O . VAL A 1 94 ? 1.336 -4.258 -16.233 1.00 93.31 94 VAL A O 1
ATOM 761 N N . GLN A 1 95 ? 1.551 -4.877 -18.386 1.00 93.06 95 GLN A N 1
ATOM 762 C CA . GLN A 1 95 ? 0.629 -5.999 -18.254 1.00 93.06 95 GLN A CA 1
ATOM 763 C C . GLN A 1 95 ? 1.242 -7.081 -17.360 1.00 93.06 95 GLN A C 1
ATOM 765 O O . GLN A 1 95 ? 0.669 -7.426 -16.329 1.00 93.06 95 GLN A O 1
ATOM 770 N N . SER A 1 96 ? 2.450 -7.532 -17.709 1.00 95.25 96 SER A N 1
ATOM 771 C CA . SER A 1 96 ? 3.095 -8.685 -17.085 1.00 95.25 96 SER A CA 1
ATOM 772 C C . SER A 1 96 ? 4.498 -8.378 -16.543 1.00 95.25 96 SER A C 1
ATOM 774 O O . SER A 1 96 ? 5.156 -7.398 -16.907 1.00 95.25 96 SER A O 1
ATOM 776 N N . ARG A 1 97 ? 5.015 -9.274 -15.697 1.00 95.38 97 ARG A N 1
ATOM 777 C CA . ARG A 1 97 ? 6.406 -9.233 -15.213 1.00 95.38 97 ARG A CA 1
ATOM 778 C C . ARG A 1 97 ? 7.437 -9.413 -16.315 1.00 95.38 97 ARG A C 1
ATOM 780 O O . ARG A 1 97 ? 8.527 -8.849 -16.234 1.00 95.38 97 ARG A O 1
ATOM 787 N N . SER A 1 98 ? 7.098 -10.161 -17.359 1.00 95.81 98 SER A N 1
ATOM 788 C CA . SER A 1 98 ? 7.947 -10.291 -18.541 1.00 95.81 98 SER A CA 1
ATOM 789 C C . SER A 1 98 ? 8.146 -8.937 -19.221 1.00 95.81 98 SER A C 1
ATOM 791 O O . SER A 1 98 ? 9.280 -8.600 -19.558 1.00 95.81 98 SER A O 1
ATOM 793 N N . ASP A 1 99 ? 7.094 -8.120 -19.327 1.00 93.62 99 ASP A N 1
ATOM 794 C CA . ASP A 1 99 ? 7.181 -6.764 -19.887 1.00 93.62 99 ASP A CA 1
ATOM 795 C C . ASP A 1 99 ? 8.025 -5.843 -18.998 1.00 93.62 99 ASP A C 1
ATOM 797 O O . ASP A 1 99 ? 8.885 -5.104 -19.486 1.00 93.62 99 ASP A O 1
ATOM 801 N N . TYR A 1 100 ? 7.833 -5.933 -17.677 1.00 93.88 100 TYR A N 1
ATOM 802 C CA . TYR A 1 100 ? 8.658 -5.221 -16.698 1.00 93.88 100 TYR A CA 1
ATOM 803 C C . TYR A 1 100 ? 10.153 -5.542 -16.876 1.00 93.88 100 TYR A C 1
ATOM 805 O O . TYR A 1 100 ? 10.991 -4.641 -16.973 1.00 93.88 100 TYR A O 1
ATOM 813 N N . ASN A 1 101 ? 10.492 -6.830 -16.977 1.00 93.50 101 ASN A N 1
ATOM 814 C CA . ASN A 1 101 ? 11.868 -7.302 -17.134 1.00 93.50 101 ASN A CA 1
ATOM 815 C C . ASN A 1 101 ? 12.452 -6.942 -18.507 1.00 93.50 101 ASN A C 1
ATOM 817 O O . ASN A 1 101 ? 13.612 -6.535 -18.602 1.00 93.50 101 ASN A O 1
ATOM 821 N N . TYR A 1 102 ? 11.651 -7.031 -19.571 1.00 93.56 102 TYR A N 1
ATOM 822 C CA . TYR A 1 102 ? 12.048 -6.648 -20.927 1.00 93.56 102 TYR A CA 1
ATOM 823 C C . TYR A 1 102 ? 12.495 -5.181 -20.996 1.00 93.56 102 TYR A C 1
ATOM 825 O O . TYR A 1 102 ? 13.489 -4.850 -21.647 1.00 93.56 102 TYR A O 1
ATOM 833 N N . LEU A 1 103 ? 11.819 -4.301 -20.251 1.00 90.25 103 LEU A N 1
ATOM 834 C CA . LEU A 1 103 ? 12.155 -2.881 -20.155 1.00 90.25 103 LEU A CA 1
ATOM 835 C C . LEU A 1 103 ? 13.401 -2.583 -19.305 1.00 90.25 103 LEU A C 1
ATOM 837 O O . LEU A 1 103 ? 13.794 -1.411 -19.231 1.00 90.25 103 LEU A O 1
ATOM 841 N N . ARG A 1 104 ? 14.035 -3.607 -18.709 1.00 90.62 104 ARG A N 1
ATOM 842 C CA . ARG A 1 104 ? 15.243 -3.506 -17.867 1.00 90.62 104 ARG A CA 1
ATOM 843 C C . ARG A 1 104 ? 15.082 -2.478 -16.744 1.00 90.62 104 ARG A C 1
ATOM 845 O O . ARG A 1 104 ? 15.917 -1.588 -16.571 1.00 90.62 104 ARG A O 1
ATOM 852 N N . MET A 1 105 ? 13.955 -2.548 -16.034 1.00 87.19 105 MET A N 1
ATOM 853 C CA . MET A 1 105 ? 13.606 -1.605 -14.961 1.00 87.19 105 MET A CA 1
ATOM 854 C C . MET A 1 105 ? 14.553 -1.663 -13.761 1.00 87.19 105 MET A C 1
ATOM 856 O O . MET A 1 105 ? 14.688 -0.683 -13.031 1.00 87.19 105 MET A O 1
ATOM 860 N N . ASP A 1 106 ? 15.261 -2.776 -13.590 1.00 84.75 106 ASP A N 1
ATOM 861 C CA . ASP A 1 106 ? 16.381 -2.923 -12.662 1.00 84.75 106 ASP A CA 1
ATOM 862 C C . ASP A 1 106 ? 17.484 -1.881 -12.912 1.00 84.75 106 ASP A C 1
ATOM 864 O O . ASP A 1 106 ? 18.097 -1.390 -11.966 1.00 84.75 106 ASP A O 1
ATOM 868 N N . LYS A 1 107 ? 17.676 -1.468 -14.172 1.00 86.69 107 LYS A N 1
ATOM 869 C CA . LYS A 1 107 ? 18.681 -0.476 -14.590 1.00 86.69 107 LYS A CA 1
ATOM 870 C C . LYS A 1 107 ? 18.155 0.957 -14.651 1.00 86.69 107 LYS A C 1
ATOM 872 O O . LYS A 1 107 ? 18.866 1.845 -15.122 1.00 86.69 107 LYS A O 1
ATOM 877 N N . LYS A 1 108 ? 16.912 1.200 -14.240 1.00 89.12 108 LYS A N 1
ATOM 878 C CA . LYS A 1 108 ? 16.255 2.515 -14.317 1.00 89.12 108 LYS A CA 1
ATOM 879 C C . LYS A 1 108 ? 15.841 2.994 -12.934 1.00 89.12 108 LYS A C 1
ATOM 881 O O . LYS A 1 108 ? 15.706 2.186 -12.011 1.00 89.12 108 LYS A O 1
ATOM 886 N N . ARG A 1 109 ? 15.613 4.305 -12.800 1.00 89.75 109 ARG A N 1
ATOM 887 C CA . ARG A 1 109 ? 14.932 4.852 -11.625 1.00 89.75 109 ARG A CA 1
ATOM 888 C C . ARG A 1 109 ? 13.443 4.584 -11.766 1.00 89.75 109 ARG A C 1
ATOM 890 O O . ARG A 1 109 ? 12.840 5.001 -12.752 1.00 89.75 109 ARG A O 1
ATOM 897 N N . VAL A 1 110 ? 12.849 3.868 -10.821 1.00 91.06 110 VAL A N 1
ATOM 898 C CA . VAL A 1 110 ? 11.412 3.559 -10.845 1.00 91.06 110 VAL A CA 1
ATOM 899 C C . VAL A 1 110 ? 10.703 4.479 -9.868 1.00 91.06 110 VAL A C 1
ATOM 901 O O . VAL A 1 110 ? 10.741 4.270 -8.658 1.00 91.06 110 VAL A O 1
ATOM 904 N N . ARG A 1 111 ? 10.033 5.500 -10.412 1.00 89.00 111 ARG A N 1
ATOM 905 C CA . ARG A 1 111 ? 9.156 6.372 -9.630 1.00 89.00 111 ARG A CA 1
ATOM 906 C C . ARG A 1 111 ? 7.953 5.595 -9.128 1.00 89.00 111 ARG A C 1
ATOM 908 O O . ARG A 1 111 ? 7.609 5.657 -7.952 1.00 89.00 111 ARG A O 1
ATOM 915 N N . ARG A 1 112 ? 7.286 4.931 -10.066 1.00 91.12 112 ARG A N 1
ATOM 916 C CA . ARG A 1 112 ? 6.163 4.036 -9.822 1.00 91.12 112 ARG A CA 1
ATOM 917 C C . ARG A 1 112 ? 5.977 3.128 -11.020 1.00 91.12 112 ARG A C 1
ATOM 919 O O . ARG A 1 112 ? 5.925 3.597 -12.154 1.00 91.12 112 ARG A O 1
ATOM 926 N N . ALA A 1 113 ? 5.858 1.840 -10.769 1.00 93.94 113 ALA A N 1
ATOM 927 C CA . ALA A 1 113 ? 5.418 0.888 -11.762 1.00 93.94 113 ALA A CA 1
ATOM 928 C C . ALA A 1 113 ? 4.289 0.033 -11.195 1.00 93.94 113 ALA A C 1
ATOM 930 O O . ALA A 1 113 ? 4.220 -0.198 -9.990 1.00 93.94 113 ALA A O 1
ATOM 931 N N . LEU A 1 114 ? 3.390 -0.401 -12.067 1.00 95.06 114 LEU A N 1
ATOM 932 C CA . LEU A 1 114 ? 2.315 -1.320 -11.718 1.00 95.06 114 LEU A CA 1
ATOM 933 C C . LEU A 1 114 ? 2.346 -2.487 -12.695 1.00 95.06 114 LEU A C 1
ATOM 935 O O . LEU A 1 114 ? 2.311 -2.262 -13.903 1.00 95.06 114 LEU A O 1
ATOM 939 N N . ILE A 1 115 ? 2.410 -3.706 -12.171 1.00 95.62 115 ILE A N 1
ATOM 940 C CA . ILE A 1 115 ? 2.264 -4.937 -12.950 1.00 95.62 115 ILE A CA 1
ATOM 941 C C . ILE A 1 115 ? 0.834 -5.425 -12.755 1.00 95.62 115 ILE A C 1
ATOM 943 O O . ILE A 1 115 ? 0.461 -5.778 -11.635 1.00 95.62 115 ILE A O 1
ATOM 947 N N . LEU A 1 116 ? 0.031 -5.399 -13.819 1.00 93.31 116 LEU A N 1
ATOM 948 C CA . LEU A 1 116 ? -1.409 -5.652 -13.740 1.00 93.31 116 LEU A CA 1
ATOM 949 C C . LEU A 1 116 ? -1.739 -7.103 -13.395 1.00 93.31 116 LEU A C 1
ATOM 951 O O . LEU A 1 116 ? -2.534 -7.324 -12.489 1.00 93.31 116 LEU A O 1
ATOM 955 N N . ASP A 1 117 ? -1.103 -8.072 -14.057 1.00 95.00 117 ASP A N 1
ATOM 956 C CA . ASP A 1 117 ? -1.397 -9.499 -13.853 1.00 95.00 117 ASP A CA 1
ATOM 957 C C . ASP A 1 117 ? -1.133 -9.955 -12.409 1.00 95.00 117 ASP A C 1
ATOM 959 O O . ASP A 1 117 ? -1.795 -10.856 -11.900 1.00 95.00 117 ASP A O 1
ATOM 963 N N . GLU A 1 118 ? -0.176 -9.313 -11.735 1.00 96.31 118 GLU A N 1
ATOM 964 C CA . GLU A 1 118 ? 0.194 -9.623 -10.351 1.00 96.31 118 GLU A CA 1
ATOM 965 C C . GLU A 1 118 ? -0.428 -8.657 -9.332 1.00 96.31 118 GLU A C 1
ATOM 967 O O . GLU A 1 118 ? -0.348 -8.900 -8.128 1.00 96.31 118 GLU A O 1
ATOM 972 N N . PHE A 1 119 ? -1.010 -7.541 -9.788 1.00 95.25 119 PHE A N 1
ATOM 973 C CA . PHE A 1 119 ? -1.379 -6.402 -8.945 1.00 95.25 119 PHE A CA 1
ATOM 974 C C . PHE A 1 119 ? -0.243 -5.989 -7.995 1.00 95.25 119 PHE A C 1
ATOM 976 O O . PHE A 1 119 ? -0.442 -5.807 -6.793 1.00 95.25 119 PHE A O 1
ATOM 983 N N . VAL A 1 120 ? 0.966 -5.844 -8.538 1.00 96.19 120 VAL A N 1
ATOM 984 C CA . VAL A 1 120 ? 2.153 -5.453 -7.767 1.00 96.19 120 VAL A CA 1
ATOM 985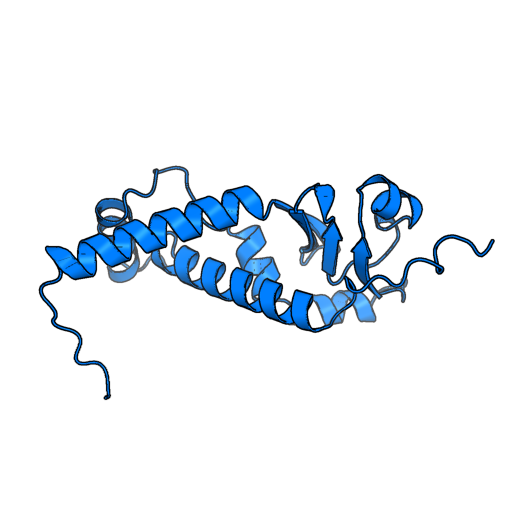 C C . VAL A 1 120 ? 2.531 -4.017 -8.086 1.00 96.19 120 VAL A C 1
ATOM 987 O O . VAL A 1 120 ? 2.822 -3.669 -9.233 1.00 96.19 120 VAL A O 1
ATOM 990 N N . PHE A 1 121 ? 2.549 -3.185 -7.048 1.00 95.12 121 PHE A N 1
ATOM 991 C CA . PHE A 1 121 ? 3.110 -1.844 -7.096 1.00 95.12 121 PHE A CA 1
ATOM 992 C C . PHE A 1 121 ? 4.611 -1.895 -6.823 1.00 95.12 121 PHE A C 1
ATOM 994 O O . PHE A 1 121 ? 5.051 -2.517 -5.858 1.00 95.12 121 PHE A O 1
ATOM 1001 N N . ILE A 1 122 ? 5.388 -1.205 -7.650 1.00 94.50 122 ILE A N 1
ATOM 1002 C CA . ILE A 1 122 ? 6.840 -1.122 -7.537 1.00 94.50 122 ILE A CA 1
ATOM 1003 C C . ILE A 1 122 ? 7.257 0.343 -7.455 1.00 94.50 122 ILE A C 1
ATOM 1005 O O . ILE A 1 122 ? 6.781 1.186 -8.213 1.00 94.50 122 ILE A O 1
ATOM 1009 N N . SER A 1 123 ? 8.175 0.643 -6.548 1.00 92.38 123 SER A N 1
ATOM 1010 C CA . SER A 1 123 ? 8.760 1.969 -6.336 1.00 92.38 123 SER A CA 1
ATOM 1011 C C . SER A 1 123 ? 10.204 1.806 -5.854 1.00 92.38 123 SER A C 1
ATOM 1013 O O . SER A 1 123 ? 10.754 0.703 -5.855 1.00 92.38 123 SER A O 1
ATOM 1015 N N . GLU A 1 124 ? 10.838 2.891 -5.435 1.00 90.38 124 GLU A N 1
ATOM 1016 C CA . GLU A 1 124 ? 12.163 2.874 -4.817 1.00 90.38 124 GLU A CA 1
ATOM 1017 C C . GLU A 1 124 ? 12.099 3.316 -3.363 1.00 90.38 124 GLU A C 1
ATOM 1019 O O . GLU A 1 124 ? 11.290 4.171 -3.006 1.00 90.38 124 GLU A O 1
ATOM 1024 N N . LYS A 1 125 ? 12.952 2.737 -2.518 1.00 89.06 125 LYS A N 1
ATOM 1025 C CA . LYS A 1 125 ? 13.202 3.216 -1.156 1.00 89.06 125 LYS A CA 1
ATOM 1026 C C . LYS A 1 125 ? 14.171 4.404 -1.181 1.00 89.06 125 LYS A C 1
ATOM 1028 O O . LYS A 1 125 ? 14.711 4.779 -2.221 1.00 89.06 125 LYS A O 1
ATOM 1033 N N . LYS A 1 126 ? 14.425 4.993 -0.010 1.00 83.94 126 LYS A N 1
ATOM 1034 C CA . LYS A 1 126 ? 15.371 6.109 0.154 1.00 83.94 126 LYS A CA 1
ATOM 1035 C C . LYS A 1 126 ? 16.804 5.759 -0.268 1.00 83.94 126 LYS A C 1
ATOM 1037 O O . LYS A 1 126 ? 17.509 6.616 -0.780 1.00 83.94 126 LYS A O 1
ATOM 1042 N N . ASP A 1 127 ? 17.216 4.505 -0.110 1.00 86.12 127 ASP A N 1
ATOM 1043 C CA . ASP A 1 127 ? 18.518 3.990 -0.560 1.00 86.12 127 ASP A CA 1
ATOM 1044 C C . ASP A 1 127 ? 18.551 3.622 -2.059 1.00 86.12 127 ASP A C 1
ATOM 1046 O O . ASP A 1 127 ? 19.512 3.023 -2.533 1.00 86.12 127 ASP A O 1
ATOM 1050 N N . CYS A 1 128 ? 17.501 3.976 -2.809 1.00 83.88 128 CYS A N 1
ATOM 1051 C CA . CYS A 1 128 ? 17.282 3.631 -4.213 1.00 83.88 128 CYS A CA 1
ATOM 1052 C C . CYS A 1 128 ? 17.098 2.133 -4.519 1.00 83.88 128 CYS A C 1
ATOM 1054 O O . CYS A 1 128 ? 17.027 1.758 -5.695 1.00 83.88 128 CYS A O 1
ATOM 1056 N N . SER A 1 129 ? 17.007 1.268 -3.505 1.00 89.62 129 SER A N 1
ATOM 1057 C CA . SER A 1 129 ? 16.633 -0.130 -3.712 1.00 89.62 129 SER A CA 1
ATOM 1058 C C . SER A 1 129 ? 15.176 -0.235 -4.166 1.00 89.62 129 SER A C 1
ATOM 1060 O O . SER A 1 129 ? 14.331 0.596 -3.818 1.00 89.62 129 SER A O 1
ATOM 1062 N N . LYS A 1 130 ? 14.871 -1.252 -4.978 1.00 91.06 130 LYS A N 1
ATOM 1063 C CA . LYS A 1 130 ? 13.507 -1.501 -5.451 1.00 91.06 130 LYS A CA 1
ATOM 1064 C C . LYS A 1 130 ? 12.644 -2.004 -4.294 1.00 91.06 130 LYS A C 1
ATOM 1066 O O . LYS A 1 130 ? 13.061 -2.844 -3.499 1.00 91.06 130 LYS A O 1
ATOM 1071 N N . PHE A 1 131 ? 11.436 -1.474 -4.218 1.00 92.50 131 PHE A N 1
ATOM 1072 C CA . PHE A 1 131 ? 10.402 -1.852 -3.273 1.00 92.50 131 PHE A CA 1
ATOM 1073 C C . PHE A 1 131 ? 9.215 -2.402 -4.055 1.00 92.50 131 PHE A C 1
ATOM 1075 O O . PHE A 1 131 ? 8.768 -1.751 -4.995 1.00 92.50 131 PHE A O 1
ATOM 1082 N N . GLU A 1 132 ? 8.705 -3.563 -3.652 1.00 94.75 132 GLU A N 1
ATOM 1083 C CA . GLU A 1 132 ? 7.517 -4.177 -4.244 1.00 94.75 132 GLU A CA 1
ATOM 1084 C C . GLU A 1 132 ? 6.433 -4.379 -3.184 1.00 94.75 132 GLU A C 1
ATOM 1086 O O . GLU A 1 132 ? 6.718 -4.751 -2.044 1.00 94.75 132 GLU A O 1
ATOM 1091 N N . LEU A 1 133 ? 5.185 -4.146 -3.579 1.00 95.19 133 LEU A N 1
ATOM 1092 C CA . LEU A 1 133 ? 4.006 -4.275 -2.737 1.00 95.19 133 LEU A CA 1
ATOM 1093 C C . LEU A 1 133 ? 2.895 -4.981 -3.507 1.00 95.19 133 LEU A C 1
ATOM 1095 O O . LEU A 1 133 ? 2.355 -4.434 -4.469 1.00 95.19 133 LEU A O 1
ATOM 1099 N N . GLY A 1 134 ? 2.521 -6.174 -3.049 1.00 95.50 134 GLY A N 1
ATOM 1100 C CA . GLY A 1 134 ? 1.314 -6.847 -3.519 1.00 95.50 134 GLY A CA 1
ATOM 1101 C C . GLY A 1 134 ? 0.071 -6.092 -3.052 1.00 95.50 134 GLY A C 1
ATOM 1102 O O . GLY A 1 134 ? -0.130 -5.900 -1.853 1.00 95.50 134 GLY A O 1
ATOM 1103 N N . LEU A 1 135 ? -0.764 -5.659 -3.994 1.00 95.19 135 LEU A N 1
ATOM 1104 C CA . LEU A 1 135 ? -1.943 -4.846 -3.698 1.00 95.19 135 LEU A CA 1
ATOM 1105 C C . LEU A 1 135 ? -3.149 -5.687 -3.278 1.00 95.19 135 LEU A C 1
ATOM 1107 O O . LEU A 1 135 ? -3.960 -5.195 -2.502 1.00 95.19 135 LEU A O 1
ATOM 1111 N N . VAL A 1 136 ? -3.263 -6.940 -3.736 1.00 95.06 136 VAL A N 1
ATOM 1112 C CA . VAL A 1 136 ? -4.401 -7.813 -3.388 1.00 95.06 136 VAL A CA 1
ATOM 1113 C C . VAL A 1 136 ? -4.460 -8.105 -1.884 1.00 95.06 136 VAL A C 1
ATOM 1115 O O . VAL A 1 136 ? -5.480 -7.776 -1.280 1.00 95.06 136 VAL A O 1
ATOM 1118 N N . P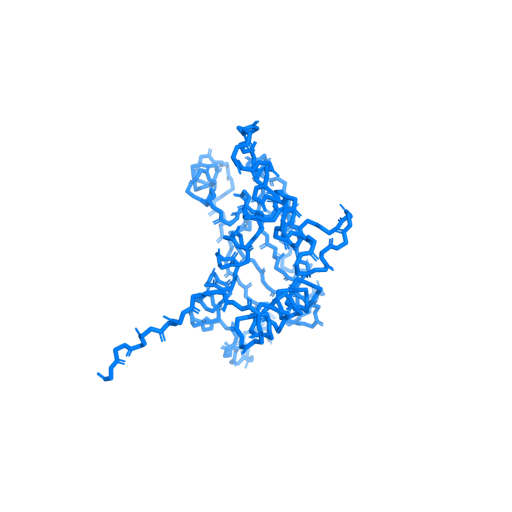RO A 1 137 ? -3.388 -8.596 -1.223 1.00 93.19 137 PRO A N 1
ATOM 1119 C CA . PRO A 1 137 ? -3.446 -8.859 0.218 1.00 93.19 137 PRO A CA 1
ATOM 1120 C C . PRO A 1 137 ? -3.733 -7.595 1.037 1.00 93.19 137 PRO A C 1
ATOM 1122 O O . PRO A 1 137 ? -4.465 -7.636 2.023 1.00 93.19 137 PRO A O 1
ATOM 1125 N N . LEU A 1 138 ? -3.183 -6.455 0.604 1.00 94.12 138 LEU A N 1
ATOM 1126 C CA . LEU A 1 138 ? -3.424 -5.160 1.236 1.00 94.12 138 LEU A CA 1
ATOM 1127 C C . LEU A 1 138 ? -4.887 -4.724 1.094 1.00 94.12 138 LEU A C 1
ATOM 1129 O O . LEU A 1 138 ? -5.494 -4.276 2.064 1.00 94.12 138 LEU A O 1
ATOM 1133 N N . HIS A 1 139 ? -5.447 -4.837 -0.111 1.00 95.00 139 HIS A N 1
ATOM 1134 C CA . HIS A 1 139 ? -6.842 -4.512 -0.384 1.00 95.00 139 HIS A CA 1
ATOM 1135 C C . HIS A 1 139 ? -7.780 -5.367 0.466 1.00 95.00 139 HIS A C 1
ATOM 1137 O O . HIS A 1 139 ? -8.696 -4.826 1.085 1.00 95.00 139 HIS A O 1
ATOM 1143 N N . ASP A 1 140 ? -7.534 -6.673 0.533 1.00 94.50 140 ASP A N 1
ATOM 1144 C CA . ASP A 1 140 ? -8.390 -7.599 1.268 1.00 94.50 140 ASP A CA 1
ATOM 1145 C C . ASP A 1 140 ? -8.374 -7.303 2.772 1.00 94.50 140 ASP A C 1
ATOM 1147 O O . ASP A 1 140 ? -9.432 -7.263 3.402 1.00 94.50 140 ASP A O 1
ATOM 1151 N N . GLU A 1 141 ? -7.204 -6.990 3.336 1.00 93.62 141 GLU A N 1
ATOM 1152 C CA . GLU A 1 141 ? -7.088 -6.612 4.747 1.00 93.62 141 GLU A CA 1
ATOM 1153 C C . GLU A 1 141 ? -7.745 -5.255 5.042 1.00 93.62 141 GLU A C 1
ATOM 1155 O O . GLU A 1 141 ? -8.494 -5.126 6.012 1.00 93.62 141 GLU A O 1
ATOM 1160 N N . VAL A 1 142 ? -7.535 -4.242 4.192 1.00 94.56 142 VAL A N 1
ATOM 1161 C CA . VAL A 1 142 ? -8.193 -2.930 4.336 1.00 94.56 142 VAL A CA 1
ATOM 1162 C C . VAL A 1 142 ? -9.711 -3.072 4.242 1.00 94.56 142 VAL A C 1
ATOM 1164 O O . VAL A 1 142 ? -10.437 -2.490 5.050 1.00 94.56 142 VAL A O 1
ATOM 1167 N N . ARG A 1 143 ? -10.204 -3.878 3.296 1.00 95.31 143 ARG A N 1
ATOM 1168 C CA . ARG A 1 143 ? -11.632 -4.156 3.133 1.00 95.31 143 ARG A CA 1
ATOM 1169 C C . ARG A 1 143 ? -12.206 -4.863 4.355 1.00 95.31 143 ARG A C 1
ATOM 1171 O O . ARG A 1 143 ? -13.256 -4.454 4.842 1.00 95.31 143 ARG A O 1
ATOM 1178 N N . ARG A 1 144 ? -11.524 -5.890 4.868 1.00 95.31 144 ARG A N 1
ATOM 1179 C CA . ARG A 1 144 ? -11.933 -6.607 6.083 1.00 95.31 144 ARG A CA 1
ATOM 1180 C C . ARG A 1 144 ? -12.038 -5.654 7.273 1.00 95.31 144 ARG A C 1
ATOM 1182 O O . ARG A 1 144 ? -13.060 -5.642 7.948 1.00 95.31 144 ARG A O 1
ATOM 1189 N N . ILE A 1 145 ? -11.018 -4.823 7.496 1.00 95.06 145 ILE A N 1
ATOM 1190 C CA . ILE A 1 145 ? -11.015 -3.816 8.567 1.00 95.06 145 ILE A CA 1
ATOM 1191 C C . ILE A 1 145 ? -12.174 -2.829 8.403 1.00 95.06 145 ILE A C 1
ATOM 1193 O O . ILE A 1 145 ? -12.824 -2.491 9.390 1.00 95.06 145 ILE A O 1
ATOM 1197 N N . GLY A 1 146 ? -12.446 -2.382 7.174 1.00 94.38 146 GLY A N 1
ATOM 1198 C CA . GLY A 1 146 ? -13.576 -1.502 6.875 1.00 94.38 146 GLY A CA 1
ATOM 1199 C C . GLY A 1 146 ? -14.919 -2.123 7.263 1.00 94.38 146 GLY A C 1
ATOM 1200 O O . GLY A 1 146 ? -15.703 -1.484 7.959 1.00 94.38 146 GLY A O 1
ATOM 1201 N N . LEU A 1 147 ? -15.146 -3.388 6.898 1.00 95.25 147 LEU A N 1
ATOM 1202 C CA . LEU A 1 147 ? -16.371 -4.116 7.247 1.00 95.25 147 LEU A CA 1
ATOM 1203 C C . LEU A 1 147 ? -16.545 -4.268 8.766 1.00 95.25 147 LEU A C 1
ATOM 1205 O O . LEU A 1 147 ? -17.635 -4.027 9.282 1.00 95.25 147 LEU A O 1
ATOM 1209 N N . GLU A 1 148 ? -15.483 -4.623 9.491 1.00 95.31 148 GLU A N 1
ATOM 1210 C CA . GLU A 1 148 ? -15.518 -4.710 10.960 1.00 95.31 148 GLU A CA 1
ATOM 1211 C C . GLU A 1 148 ? -15.809 -3.345 11.603 1.00 95.31 148 GLU A C 1
ATOM 1213 O O . GLU A 1 148 ? -16.607 -3.240 12.537 1.00 95.31 148 GLU A O 1
ATOM 1218 N N . ALA A 1 149 ? -15.209 -2.273 11.076 1.00 93.75 149 ALA A N 1
ATOM 1219 C CA . ALA A 1 149 ? -15.453 -0.918 11.556 1.00 93.75 149 ALA A CA 1
ATOM 1220 C C . ALA A 1 149 ? -16.913 -0.491 11.341 1.00 93.75 149 ALA A C 1
ATOM 1222 O O . ALA A 1 149 ? -17.536 0.034 12.264 1.00 93.75 149 ALA A O 1
ATOM 1223 N N . GLU A 1 150 ? -17.481 -0.745 10.159 1.00 93.00 150 GLU A N 1
ATOM 1224 C CA . GLU A 1 150 ? -18.885 -0.448 9.851 1.00 93.00 150 GLU A CA 1
ATOM 1225 C C . GLU A 1 150 ? -19.844 -1.216 10.767 1.00 93.00 150 GLU A C 1
ATOM 1227 O O . GLU A 1 150 ? -20.764 -0.625 11.339 1.00 93.00 150 GLU A O 1
ATOM 1232 N N . GLN A 1 151 ? -19.601 -2.514 10.973 1.00 93.38 151 GLN A N 1
ATOM 1233 C CA . GLN A 1 151 ? -20.403 -3.338 11.878 1.00 93.38 151 GLN A CA 1
ATOM 1234 C C . GLN A 1 151 ? -20.332 -2.831 13.319 1.00 93.38 151 GLN A C 1
ATOM 1236 O O . GLN A 1 151 ? -21.362 -2.734 13.996 1.00 93.38 151 GLN A O 1
ATOM 1241 N N . TRP A 1 152 ? -19.138 -2.476 13.799 1.00 92.62 152 TRP A N 1
ATOM 1242 C CA . TRP A 1 152 ? -18.967 -1.923 15.138 1.00 92.62 152 TRP A CA 1
ATOM 1243 C C . TRP A 1 152 ? -19.687 -0.579 15.289 1.00 92.62 152 TRP A C 1
ATOM 1245 O O . TRP A 1 152 ? -20.402 -0.377 16.274 1.00 92.62 152 TRP A O 1
ATOM 1255 N N . ILE A 1 153 ? -19.569 0.311 14.296 1.00 90.81 153 ILE A N 1
ATOM 1256 C CA . ILE A 1 153 ? -20.254 1.610 14.290 1.00 90.81 153 ILE A CA 1
ATOM 1257 C C . ILE A 1 153 ? -21.773 1.424 14.350 1.00 90.81 153 ILE A C 1
ATOM 1259 O O . ILE A 1 153 ? -22.437 2.094 15.137 1.00 90.81 153 ILE A O 1
ATOM 1263 N N . ALA A 1 154 ? -22.318 0.491 13.570 1.00 89.69 154 ALA A N 1
ATOM 1264 C CA . ALA A 1 154 ? -23.756 0.254 13.501 1.00 89.69 154 ALA A CA 1
ATOM 1265 C C . ALA A 1 154 ? -24.341 -0.414 14.760 1.00 89.69 154 ALA A C 1
ATOM 1267 O O . ALA A 1 154 ? -25.499 -0.171 15.093 1.00 89.69 154 ALA A O 1
ATOM 1268 N N . SER A 1 155 ? -23.573 -1.271 15.445 1.00 89.50 155 SER A N 1
ATOM 1269 C CA . SER A 1 155 ? -24.104 -2.144 16.507 1.00 89.50 155 SER A CA 1
ATOM 1270 C C . SER A 1 155 ? -23.662 -1.790 17.927 1.00 89.50 155 SER A C 1
ATOM 1272 O O . SER A 1 155 ? -24.358 -2.131 18.882 1.00 89.50 155 SER A O 1
ATOM 1274 N N . ARG A 1 156 ? -22.494 -1.157 18.090 1.00 88.31 156 ARG A N 1
ATOM 1275 C CA . ARG A 1 156 ? -21.826 -0.999 19.395 1.00 88.31 156 ARG A CA 1
ATOM 1276 C C . ARG A 1 156 ? -21.312 0.409 19.670 1.00 88.31 156 ARG A C 1
ATOM 1278 O O . ARG A 1 156 ? -20.936 0.678 20.810 1.00 88.31 156 ARG A O 1
ATOM 1285 N N . SER A 1 157 ? -21.264 1.294 18.670 1.00 84.44 157 SER A N 1
ATOM 1286 C CA . SER A 1 157 ? -20.754 2.651 18.871 1.00 84.44 157 SER A CA 1
ATOM 1287 C C . SER A 1 157 ? -21.597 3.401 19.907 1.00 84.44 157 SER A C 1
ATOM 1289 O O . SER A 1 157 ? -22.809 3.530 19.727 1.00 84.44 157 SER A O 1
ATOM 1291 N N . PRO A 1 158 ? -20.973 3.968 20.957 1.00 85.62 158 PRO A N 1
ATOM 1292 C CA . PRO A 1 158 ? -21.667 4.842 21.900 1.00 85.62 158 PRO A CA 1
ATOM 1293 C C . PRO A 1 158 ? -21.962 6.224 21.292 1.00 85.62 158 PRO A C 1
ATOM 1295 O O . PRO A 1 158 ? -22.621 7.050 21.919 1.00 85.62 158 PRO A O 1
ATOM 1298 N N . TYR A 1 159 ? -21.449 6.494 20.087 1.00 82.69 159 TYR A N 1
ATOM 1299 C CA . TYR A 1 159 ? -21.634 7.741 19.361 1.00 82.69 159 TYR A CA 1
ATOM 1300 C C . TYR A 1 159 ? -22.620 7.550 18.210 1.00 82.69 159 TYR A C 1
ATOM 1302 O O . TYR A 1 159 ? -22.468 6.638 17.394 1.00 82.69 159 TYR A O 1
ATOM 1310 N N . HIS A 1 160 ? -23.584 8.464 18.109 1.00 74.56 160 HIS A N 1
ATOM 1311 C CA . HIS A 1 160 ? -24.457 8.600 16.949 1.00 74.56 160 HIS A CA 1
ATOM 1312 C C . HIS A 1 160 ? -23.884 9.662 16.011 1.00 74.56 160 HIS A C 1
ATOM 1314 O O . HIS A 1 160 ? -23.766 10.831 16.379 1.00 74.56 160 HIS A O 1
ATOM 1320 N N . PHE A 1 161 ? -23.515 9.256 14.798 1.00 70.81 161 PHE A N 1
ATOM 1321 C CA . PHE A 1 161 ? -23.022 10.183 13.786 1.00 70.81 161 PHE A CA 1
ATOM 1322 C C . PHE A 1 161 ? -24.197 10.921 13.141 1.00 70.81 161 PHE A C 1
ATOM 1324 O O . PHE A 1 161 ? -25.073 10.311 12.531 1.00 70.81 161 PHE A O 1
ATOM 1331 N N . LEU A 1 162 ? -24.207 12.247 13.266 1.00 74.62 162 LEU A N 1
ATOM 1332 C CA . LEU A 1 162 ? -25.117 13.112 12.523 1.00 74.62 162 LEU A CA 1
ATOM 1333 C C . LEU A 1 162 ? -24.450 13.455 11.188 1.00 74.62 162 LEU A C 1
ATOM 1335 O O . LEU A 1 162 ? -23.561 14.302 11.138 1.00 74.62 162 LEU A O 1
ATOM 1339 N N . ALA A 1 163 ? -24.841 12.772 10.114 1.00 65.94 163 ALA A N 1
ATOM 1340 C CA . ALA A 1 163 ? -24.409 13.155 8.774 1.00 65.94 163 ALA A CA 1
ATOM 1341 C C . ALA A 1 163 ? -25.126 14.455 8.352 1.00 65.94 163 ALA A C 1
ATOM 1343 O O . ALA A 1 163 ? -26.336 14.574 8.591 1.00 65.94 163 ALA A O 1
ATOM 1344 N N . PRO A 1 164 ? -24.427 15.425 7.728 1.00 64.44 164 PRO A N 1
ATOM 1345 C CA . PRO A 1 164 ? -25.098 16.534 7.064 1.00 64.44 164 PRO A CA 1
ATOM 1346 C C . PRO A 1 164 ? -26.041 15.972 5.994 1.00 64.44 164 PRO A C 1
ATOM 1348 O O . PRO A 1 164 ? -25.658 15.069 5.248 1.00 64.44 164 PRO A O 1
ATOM 1351 N N . ARG A 1 165 ? -27.277 16.476 5.972 1.00 50.41 165 ARG A N 1
ATOM 1352 C CA . ARG A 1 165 ? -28.246 16.195 4.906 1.00 50.41 165 ARG A CA 1
ATOM 1353 C C . ARG A 1 165 ? -27.931 17.011 3.664 1.00 50.41 165 ARG A C 1
ATOM 1355 O O . ARG A 1 165 ? -27.483 18.166 3.841 1.00 50.41 165 ARG A O 1
#